Protein AF-A0A1H4E4H6-F1 (afdb_monomer)

Foldseek 3Di:
DDPQLVVLVVLVVVVCVVVVQDKDCFPPPPQPATARMARPVQQEGEHEDPDDVSVVVNCVSRVVPGHYDYDYPPDHSVRSNVVVVVSVVVSVVVVVVVVVD

Nearest PDB structures (foldseek):
  6imp-assembly2_B  TM=3.358E-01  e=2.247E+00  Vibrio vulnificus MO6-24/O
  9f9a-assembly1_B  TM=4.437E-01  e=8.203E+00  Homo sapiens
  9f99-assembly1_B  TM=4.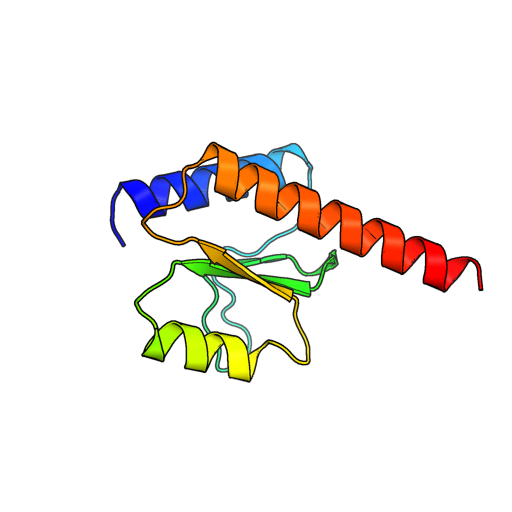237E-01  e=9.401E+00  Homo sapiens
  3hww-assembly1_D  TM=3.595E-01  e=5.450E+00  Escherichia coli K-12

Mean predicted aligned error: 4.8 Å

pLDDT: mean 88.33, std 12.4, range [47.97, 97.81]

Radius of gyration: 13.66 Å; Cα contacts (8 Å, |Δi|>4): 105; chains: 1; bounding box: 40×27×27 Å

Structure (mmCIF, N/CA/C/O backbone):
data_AF-A0A1H4E4H6-F1
#
_entry.id   AF-A0A1H4E4H6-F1
#
loop_
_atom_site.group_PDB
_atom_site.id
_atom_site.type_symbol
_atom_site.label_atom_id
_atom_site.label_alt_id
_atom_site.label_comp_id
_atom_site.label_asym_id
_atom_site.label_entity_id
_atom_site.label_seq_id
_atom_site.pdbx_PDB_ins_code
_atom_site.Cartn_x
_atom_site.Cartn_y
_atom_site.Cartn_z
_atom_site.occupancy
_atom_site.B_iso_or_equiv
_atom_site.auth_seq_id
_atom_site.auth_comp_id
_atom_site.auth_asym_id
_atom_site.auth_atom_id
_atom_site.pdbx_PDB_model_num
ATOM 1 N N . MET A 1 1 ? 16.172 1.371 -5.253 1.00 66.62 1 MET A N 1
ATOM 2 C CA . MET A 1 1 ? 14.969 2.225 -5.172 1.00 66.62 1 MET A CA 1
ATOM 3 C C . MET A 1 1 ? 15.329 3.601 -5.699 1.00 66.62 1 MET A C 1
ATOM 5 O O . MET A 1 1 ? 16.354 4.129 -5.284 1.00 66.62 1 MET A O 1
ATOM 9 N N . THR A 1 2 ? 14.552 4.147 -6.632 1.00 79.56 2 THR A N 1
ATOM 10 C CA . THR A 1 2 ? 14.797 5.487 -7.194 1.00 79.56 2 THR A CA 1
ATOM 11 C C . THR A 1 2 ? 14.329 6.584 -6.229 1.00 79.56 2 THR A C 1
ATOM 13 O O . THR A 1 2 ? 13.478 6.340 -5.369 1.00 79.56 2 THR A O 1
ATOM 16 N N . ASN A 1 3 ? 14.838 7.814 -6.379 1.00 79.00 3 ASN A N 1
ATOM 17 C CA . ASN A 1 3 ? 14.399 8.963 -5.568 1.00 79.00 3 ASN A CA 1
ATOM 18 C C . ASN A 1 3 ? 12.881 9.202 -5.669 1.00 79.00 3 ASN A C 1
ATOM 20 O O . ASN A 1 3 ? 12.239 9.559 -4.684 1.00 79.00 3 ASN A O 1
ATOM 24 N N . ASN A 1 4 ? 12.293 8.937 -6.840 1.00 85.56 4 ASN A N 1
ATOM 25 C CA . ASN A 1 4 ? 10.853 9.059 -7.054 1.00 85.56 4 ASN A CA 1
ATOM 26 C C . ASN A 1 4 ? 10.058 7.998 -6.270 1.00 85.56 4 ASN A C 1
ATOM 28 O O . ASN A 1 4 ? 9.074 8.319 -5.611 1.00 85.56 4 ASN A O 1
ATOM 32 N N . GLN A 1 5 ? 10.507 6.738 -6.285 1.00 85.81 5 GLN A N 1
ATOM 33 C CA . GLN A 1 5 ? 9.884 5.657 -5.510 1.00 85.81 5 GLN A CA 1
ATOM 34 C C . GLN A 1 5 ? 9.961 5.915 -4.001 1.00 85.81 5 GLN A C 1
ATOM 36 O O . GLN A 1 5 ? 8.972 5.711 -3.299 1.00 85.81 5 GLN A O 1
ATOM 41 N N . LYS A 1 6 ? 11.101 6.431 -3.516 1.00 87.31 6 LYS A N 1
ATOM 42 C CA . LYS A 1 6 ? 11.260 6.836 -2.113 1.00 87.31 6 LYS A CA 1
ATOM 43 C C . LYS A 1 6 ? 10.227 7.885 -1.723 1.00 87.31 6 LYS A C 1
ATOM 45 O O . LYS A 1 6 ? 9.484 7.696 -0.770 1.00 87.31 6 LYS A O 1
ATOM 50 N N . ALA A 1 7 ? 10.114 8.938 -2.527 1.00 91.69 7 ALA A N 1
ATOM 51 C CA . ALA A 1 7 ? 9.200 10.027 -2.236 1.00 91.69 7 ALA A CA 1
ATOM 52 C C . ALA A 1 7 ? 7.718 9.599 -2.280 1.00 91.69 7 ALA A C 1
ATOM 54 O O . ALA A 1 7 ? 6.901 10.174 -1.568 1.00 91.69 7 ALA A O 1
ATOM 55 N N . LYS A 1 8 ? 7.355 8.584 -3.080 1.00 93.50 8 LYS A N 1
ATOM 56 C CA . LYS A 1 8 ? 6.007 7.981 -3.063 1.00 93.50 8 LYS A CA 1
ATOM 57 C C . LYS A 1 8 ? 5.737 7.200 -1.774 1.00 93.50 8 LYS A C 1
ATOM 59 O O . LYS A 1 8 ? 4.642 7.296 -1.228 1.00 93.50 8 LYS A O 1
ATOM 64 N N . LEU A 1 9 ? 6.722 6.448 -1.279 1.00 92.88 9 LEU A N 1
ATOM 65 C CA . LEU A 1 9 ? 6.616 5.772 0.016 1.00 92.88 9 LEU A CA 1
ATOM 66 C C . LEU A 1 9 ? 6.511 6.777 1.165 1.00 92.88 9 LEU A C 1
ATOM 68 O O . LEU A 1 9 ? 5.654 6.607 2.027 1.00 92.88 9 LEU A O 1
ATOM 72 N N . ASP A 1 10 ? 7.324 7.835 1.147 1.00 93.81 10 ASP A N 1
ATOM 73 C CA . ASP A 1 10 ? 7.321 8.872 2.184 1.00 93.81 10 ASP A CA 1
ATOM 74 C C . ASP A 1 10 ? 5.942 9.545 2.302 1.00 93.81 10 ASP A C 1
ATOM 76 O O . ASP A 1 10 ? 5.449 9.761 3.406 1.00 93.81 10 ASP A O 1
ATOM 80 N N . VAL A 1 11 ? 5.257 9.790 1.176 1.00 96.06 11 VAL A N 1
ATOM 81 C CA . VAL A 1 11 ? 3.879 10.320 1.171 1.00 96.06 11 VAL A CA 1
ATOM 82 C C . VAL A 1 11 ? 2.902 9.373 1.876 1.00 96.06 11 VAL A C 1
ATOM 84 O O . VAL A 1 11 ? 2.072 9.828 2.664 1.00 96.06 11 VAL A O 1
ATOM 87 N N . LEU A 1 12 ? 3.009 8.059 1.652 1.00 95.50 12 LEU A N 1
ATOM 88 C CA . LEU A 1 12 ? 2.175 7.083 2.362 1.00 95.50 12 LEU A CA 1
ATOM 89 C C . LEU A 1 12 ? 2.509 7.014 3.853 1.00 95.50 12 LEU A C 1
ATOM 91 O O . LEU A 1 12 ? 1.600 6.946 4.676 1.00 95.50 12 LEU A O 1
ATOM 95 N N . VAL A 1 13 ? 3.794 7.039 4.206 1.00 95.38 13 VAL A N 1
ATOM 96 C CA . VAL A 1 13 ? 4.264 7.035 5.598 1.00 95.38 13 VAL A CA 1
ATOM 97 C C . VAL A 1 13 ? 3.736 8.256 6.352 1.00 95.38 13 VAL A C 1
ATOM 99 O O . VAL A 1 13 ? 3.194 8.105 7.449 1.00 95.38 13 VAL A O 1
ATOM 102 N N . ASN A 1 14 ? 3.826 9.444 5.751 1.00 97.00 14 ASN A N 1
ATOM 103 C CA . ASN A 1 14 ? 3.305 10.681 6.329 1.00 97.00 14 ASN A CA 1
ATOM 104 C C . ASN A 1 14 ? 1.794 10.593 6.530 1.00 97.00 14 ASN A C 1
ATOM 106 O O . ASN A 1 14 ? 1.316 10.800 7.641 1.00 97.00 14 ASN A O 1
ATOM 110 N N . PHE A 1 15 ? 1.052 10.167 5.505 1.00 97.12 15 PHE A N 1
ATOM 111 C CA . PHE A 1 15 ? -0.392 9.973 5.610 1.00 97.12 15 PHE A CA 1
ATOM 112 C C . PHE A 1 15 ? -0.779 9.003 6.738 1.00 97.12 15 PHE A C 1
ATOM 114 O O . PHE A 1 15 ? -1.648 9.312 7.553 1.00 97.12 15 PHE A O 1
ATOM 121 N N . LEU A 1 16 ? -0.136 7.833 6.820 1.00 96.62 16 LEU A N 1
ATOM 122 C CA . LEU A 1 16 ? -0.428 6.846 7.865 1.00 96.62 16 LEU A CA 1
ATOM 123 C C . LEU A 1 16 ? -0.110 7.401 9.260 1.00 96.62 16 LEU A C 1
ATOM 125 O O . LEU A 1 16 ? -0.896 7.207 10.188 1.00 96.62 16 LEU A O 1
ATOM 129 N N . THR A 1 17 ? 0.990 8.143 9.390 1.00 96.69 17 THR A N 1
ATOM 130 C CA . THR A 1 17 ? 1.405 8.798 10.639 1.00 96.69 17 THR A CA 1
ATOM 131 C C . THR A 1 17 ? 0.410 9.878 11.066 1.00 96.69 17 THR A C 1
ATOM 133 O O . THR A 1 17 ? -0.083 9.847 12.194 1.00 96.69 17 THR A O 1
ATOM 136 N N . GLU A 1 18 ? 0.045 10.791 10.164 1.00 97.25 18 GLU A N 1
ATOM 137 C CA . GLU A 1 18 ? -0.929 11.865 10.406 1.00 97.25 18 GLU A CA 1
ATOM 138 C C . GLU A 1 18 ? -2.296 11.317 10.823 1.00 97.25 18 GLU A C 1
ATOM 140 O O . GLU A 1 18 ? -2.944 11.835 11.734 1.00 97.25 18 GLU A O 1
ATOM 145 N N . LYS A 1 19 ? -2.734 10.227 10.183 1.00 96.31 19 LYS A N 1
ATOM 146 C CA . LYS A 1 19 ? -3.995 9.550 10.510 1.00 96.31 19 LYS A CA 1
ATOM 147 C C . LYS A 1 19 ? -3.889 8.614 11.714 1.00 96.31 19 LYS A C 1
ATOM 149 O O . LYS A 1 19 ? -4.878 7.963 12.047 1.00 96.31 19 LYS A O 1
ATOM 154 N N . LYS A 1 20 ? -2.728 8.549 12.379 1.00 96.75 20 LYS A N 1
ATOM 155 C CA . LYS A 1 20 ? -2.457 7.675 13.534 1.00 96.75 20 LYS A CA 1
ATOM 156 C C . LYS A 1 20 ? -2.765 6.200 13.238 1.00 96.75 20 LYS A C 1
ATOM 158 O O . LYS A 1 20 ? -3.219 5.453 14.104 1.00 96.75 20 LYS A O 1
ATOM 163 N N . ILE A 1 21 ? -2.548 5.776 11.995 1.00 95.50 21 ILE A N 1
ATOM 164 C CA . ILE A 1 21 ? -2.703 4.390 11.562 1.00 95.50 21 ILE A CA 1
ATOM 165 C C . ILE A 1 21 ? -1.373 3.691 11.810 1.00 95.50 21 ILE A C 1
ATOM 167 O O . ILE A 1 21 ? -0.349 4.107 11.288 1.00 95.50 21 ILE A O 1
ATOM 171 N N . HIS A 1 22 ? -1.379 2.619 12.597 1.00 93.88 22 HIS A N 1
ATOM 172 C CA . HIS A 1 22 ? -0.169 1.849 12.875 1.00 93.88 22 HIS A CA 1
ATOM 173 C C . HIS A 1 22 ? 0.328 1.097 11.625 1.00 93.88 22 HIS A C 1
ATOM 175 O O . HIS A 1 22 ? -0.467 0.452 10.933 1.00 93.88 22 HIS A O 1
ATOM 181 N N . PHE A 1 23 ? 1.637 1.153 11.355 1.00 94.19 23 PHE A N 1
ATOM 182 C CA . PHE A 1 23 ? 2.290 0.493 10.221 1.00 94.19 23 PHE A CA 1
ATOM 183 C C . PHE A 1 23 ? 3.738 0.089 10.539 1.00 94.19 23 PHE A C 1
ATOM 185 O O . PHE A 1 23 ? 4.334 0.568 11.501 1.00 94.19 23 PHE A O 1
ATOM 192 N N . PHE A 1 24 ? 4.312 -0.763 9.689 1.00 90.38 24 PHE A N 1
ATOM 193 C CA . PHE A 1 24 ? 5.718 -1.172 9.717 1.00 90.38 24 PHE A CA 1
ATOM 194 C C . PHE A 1 24 ? 6.372 -0.909 8.357 1.00 90.38 24 PHE A C 1
ATOM 196 O O . PHE A 1 24 ? 5.814 -1.313 7.344 1.00 90.38 24 PHE A O 1
ATOM 203 N N . THR A 1 25 ? 7.555 -0.289 8.320 1.00 83.25 25 THR A N 1
ATOM 204 C CA . THR A 1 25 ? 8.322 0.008 7.083 1.00 83.25 25 THR A CA 1
ATOM 205 C C . THR A 1 25 ? 9.276 -1.108 6.659 1.00 83.25 25 THR A C 1
ATOM 207 O O . THR A 1 25 ? 9.878 -1.073 5.594 1.00 83.25 25 THR A O 1
ATOM 210 N N . THR A 1 26 ? 9.451 -2.118 7.508 1.00 67.56 26 THR A N 1
ATOM 211 C CA . THR A 1 26 ? 10.133 -3.362 7.155 1.00 67.56 26 THR A CA 1
ATOM 212 C C . THR A 1 26 ? 9.447 -4.485 7.909 1.00 67.56 26 THR A C 1
ATOM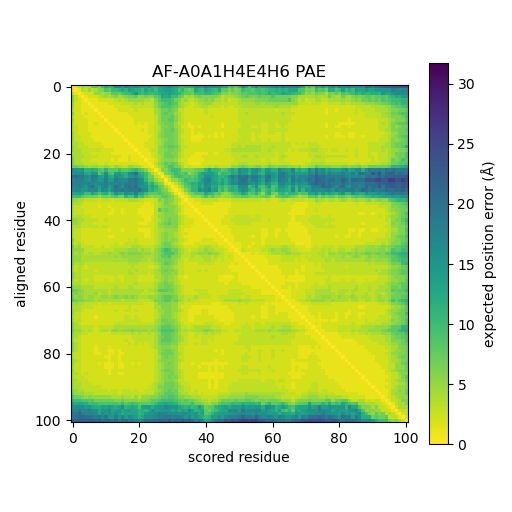 214 O O . THR A 1 26 ? 9.712 -4.727 9.087 1.00 67.56 26 THR A O 1
ATOM 217 N N . PHE A 1 27 ? 8.515 -5.175 7.255 1.00 58.66 27 PHE A N 1
ATOM 218 C CA . PHE A 1 27 ? 7.938 -6.361 7.872 1.00 58.66 27 PHE A CA 1
ATOM 219 C C . PHE A 1 27 ? 8.970 -7.497 7.828 1.00 58.66 27 PHE A C 1
ATOM 221 O O . PHE A 1 27 ? 9.05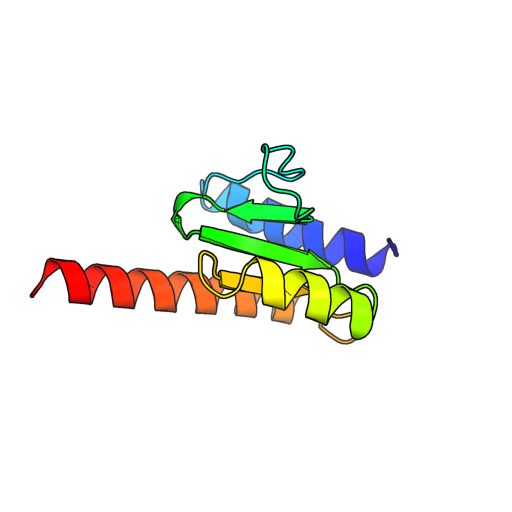8 -8.239 6.856 1.00 58.66 27 PHE A O 1
ATOM 228 N N . LYS A 1 28 ? 9.782 -7.610 8.889 1.00 49.88 28 LYS A N 1
ATOM 229 C CA . LYS A 1 28 ? 10.717 -8.724 9.148 1.00 49.88 28 LYS A CA 1
ATOM 230 C C . LYS A 1 28 ? 10.037 -9.883 9.898 1.00 49.88 28 LYS A C 1
ATOM 232 O O . LYS A 1 28 ? 10.660 -10.540 10.728 1.00 49.88 28 LYS A O 1
ATOM 237 N N . GLY A 1 29 ? 8.739 -10.093 9.681 1.00 52.59 29 GLY A N 1
ATOM 238 C CA . GLY A 1 29 ? 8.039 -11.247 10.247 1.00 52.59 29 GLY A CA 1
ATOM 239 C C . GLY A 1 29 ? 8.563 -12.565 9.662 1.00 52.59 29 GLY A C 1
ATOM 240 O O . GLY A 1 29 ? 9.249 -12.569 8.645 1.00 52.59 29 GLY A O 1
ATOM 241 N N . LYS A 1 30 ? 8.187 -13.706 10.259 1.00 47.97 30 LYS A N 1
ATOM 242 C CA . LYS A 1 30 ? 8.498 -15.062 9.744 1.00 47.97 30 LYS A CA 1
ATOM 243 C C . LYS A 1 30 ? 7.907 -15.359 8.352 1.00 47.97 30 LYS A C 1
ATOM 245 O O . LYS A 1 30 ? 8.089 -16.451 7.825 1.00 47.97 30 LYS A O 1
ATOM 250 N N . THR A 1 31 ? 7.159 -14.429 7.768 1.00 53.44 31 THR A N 1
ATOM 251 C CA . THR A 1 31 ? 6.626 -14.556 6.415 1.00 53.44 31 THR A CA 1
ATOM 252 C C . THR A 1 31 ? 7.733 -14.314 5.388 1.00 53.44 31 THR A C 1
ATOM 254 O O . THR A 1 31 ? 8.394 -13.278 5.456 1.00 53.44 31 THR A O 1
ATOM 257 N N . PRO A 1 32 ? 7.892 -15.189 4.384 1.00 54.97 32 PRO A N 1
ATOM 258 C CA . PRO A 1 32 ? 8.941 -15.081 3.365 1.00 54.97 32 PRO A CA 1
ATOM 259 C C . PRO A 1 32 ? 8.783 -13.873 2.420 1.00 54.97 32 PRO A C 1
ATOM 261 O O . PRO A 1 32 ? 9.594 -13.685 1.516 1.00 54.97 32 PRO A O 1
ATOM 264 N N . VAL A 1 33 ? 7.753 -13.041 2.607 1.00 67.94 33 VAL A N 1
ATOM 265 C CA . VAL A 1 33 ? 7.401 -11.949 1.698 1.00 67.94 33 VAL A CA 1
ATOM 266 C C . VAL A 1 33 ? 7.847 -10.600 2.253 1.00 67.94 33 VAL A C 1
ATOM 268 O O . VAL A 1 33 ? 7.349 -10.137 3.278 1.00 67.94 33 VAL A O 1
ATOM 271 N N . LYS A 1 34 ? 8.768 -9.944 1.540 1.00 81.50 34 LYS A N 1
ATOM 272 C CA . LYS A 1 34 ? 9.264 -8.603 1.871 1.00 81.50 34 LYS A CA 1
ATOM 273 C C . LYS A 1 34 ? 8.345 -7.530 1.279 1.00 81.50 34 LYS A C 1
ATOM 275 O O . LYS A 1 34 ? 8.394 -7.279 0.075 1.00 81.50 34 LYS A O 1
ATOM 280 N N . ALA A 1 35 ? 7.536 -6.903 2.129 1.00 88.94 35 ALA A N 1
ATOM 281 C CA . ALA A 1 35 ? 6.780 -5.688 1.815 1.00 88.94 35 ALA A CA 1
ATOM 282 C C . ALA A 1 35 ? 7.540 -4.436 2.289 1.00 88.94 35 ALA A C 1
ATOM 284 O O . ALA A 1 35 ? 8.254 -4.495 3.293 1.00 88.94 35 ALA A O 1
ATOM 285 N N . ASP A 1 36 ? 7.349 -3.315 1.592 1.00 91.69 36 ASP A N 1
ATOM 286 C CA . ASP A 1 36 ? 7.928 -2.014 1.954 1.00 91.69 36 ASP A CA 1
ATOM 287 C C . ASP A 1 36 ? 7.116 -1.318 3.054 1.00 91.69 36 ASP A C 1
ATOM 289 O O . ASP A 1 36 ? 7.675 -0.637 3.905 1.00 91.69 36 ASP A O 1
ATOM 293 N N . ILE A 1 37 ? 5.790 -1.502 3.077 1.00 93.19 37 ILE A N 1
ATOM 294 C CA . ILE A 1 37 ? 4.942 -1.078 4.200 1.00 93.19 37 ILE A CA 1
ATOM 295 C C . ILE A 1 37 ? 3.947 -2.190 4.522 1.00 93.19 37 ILE A C 1
ATOM 297 O O . ILE A 1 37 ? 3.332 -2.766 3.627 1.00 93.19 37 ILE A O 1
ATOM 301 N N . TYR A 1 38 ? 3.743 -2.473 5.803 1.00 93.44 38 TYR A N 1
ATOM 302 C CA . TYR A 1 38 ? 2.664 -3.332 6.280 1.00 93.44 38 TYR A CA 1
ATOM 303 C C . TYR A 1 38 ? 1.740 -2.554 7.215 1.00 93.44 38 TYR A C 1
ATOM 305 O O . TYR A 1 38 ? 2.207 -1.967 8.188 1.00 93.44 38 TYR A O 1
ATOM 313 N N . VAL A 1 39 ? 0.433 -2.573 6.934 1.00 94.56 39 VAL A N 1
ATOM 314 C CA . VAL A 1 39 ? -0.612 -1.923 7.740 1.00 94.56 39 VAL A CA 1
ATOM 315 C C . VAL A 1 39 ? -1.500 -3.004 8.376 1.00 94.56 39 VAL A C 1
ATOM 317 O O . VAL A 1 39 ? -2.428 -3.497 7.723 1.00 94.56 39 VAL A O 1
ATOM 320 N N . PRO A 1 40 ? -1.256 -3.397 9.644 1.00 92.50 40 PRO A N 1
ATOM 321 C CA . PRO A 1 40 ? -1.873 -4.584 10.242 1.00 92.50 40 PRO A CA 1
ATOM 322 C C . PRO A 1 40 ? -3.391 -4.506 10.368 1.00 92.50 40 PRO A C 1
ATOM 324 O O . PRO A 1 40 ? -4.080 -5.468 10.037 1.00 92.50 40 PRO A O 1
ATOM 327 N N . LYS A 1 41 ? -3.919 -3.347 10.786 1.00 92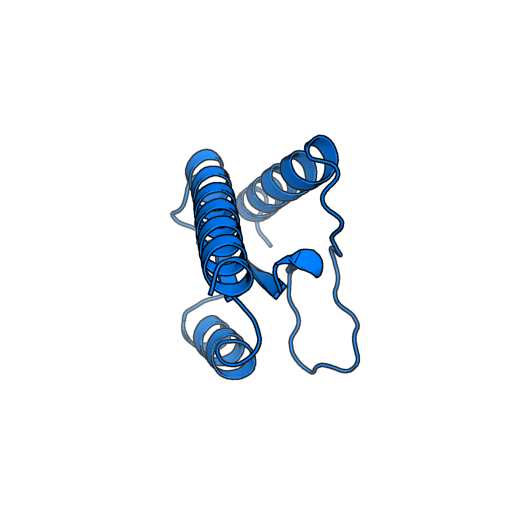.81 41 LYS A N 1
ATOM 328 C CA . LYS A 1 41 ? -5.363 -3.131 10.999 1.00 92.81 41 LYS A CA 1
ATOM 329 C C . LYS A 1 41 ? -6.196 -3.493 9.767 1.00 92.81 41 LYS A C 1
ATOM 331 O O . LYS A 1 41 ? -7.298 -4.017 9.891 1.00 92.81 41 LYS A O 1
ATOM 336 N N . PHE A 1 42 ? -5.656 -3.207 8.588 1.00 94.31 42 PHE A N 1
ATOM 337 C CA . PHE A 1 42 ? -6.324 -3.420 7.310 1.00 94.31 42 PHE A CA 1
ATOM 338 C C . PHE A 1 42 ? -5.735 -4.593 6.525 1.00 94.31 42 PHE A C 1
ATOM 340 O O . PHE A 1 42 ? -6.188 -4.852 5.419 1.00 94.31 42 PHE A O 1
ATOM 347 N N . ARG A 1 43 ? -4.732 -5.302 7.066 1.00 93.62 43 ARG A N 1
ATOM 348 C CA . ARG A 1 43 ? -3.981 -6.360 6.368 1.00 93.62 43 ARG A CA 1
ATOM 349 C C . ARG A 1 43 ? -3.476 -5.908 4.988 1.00 93.62 43 ARG A C 1
ATOM 351 O O . ARG A 1 43 ? -3.479 -6.695 4.046 1.00 93.62 43 ARG A O 1
ATOM 358 N N . ILE A 1 44 ? -3.056 -4.649 4.853 1.00 95.56 44 ILE A N 1
ATOM 359 C CA . ILE A 1 44 ? -2.528 -4.105 3.591 1.00 95.56 44 ILE A CA 1
ATOM 360 C C . ILE A 1 44 ? -1.018 -4.321 3.561 1.00 95.56 44 ILE A C 1
ATOM 362 O O . ILE A 1 44 ? -0.327 -3.963 4.516 1.00 95.56 44 ILE A O 1
ATOM 366 N N . MET A 1 45 ? -0.508 -4.870 2.460 1.00 94.50 45 MET A N 1
ATOM 367 C CA . MET A 1 45 ? 0.929 -4.954 2.194 1.00 94.50 45 MET A CA 1
ATOM 368 C C . MET A 1 45 ? 1.272 -4.113 0.970 1.00 94.50 45 MET A C 1
ATOM 370 O O . MET A 1 45 ? 0.789 -4.379 -0.128 1.00 94.50 45 MET A O 1
ATOM 374 N N . VAL A 1 46 ? 2.109 -3.103 1.166 1.00 94.44 46 VAL A N 1
ATOM 375 C CA . VAL A 1 46 ? 2.574 -2.196 0.120 1.00 94.44 46 VAL A CA 1
ATOM 376 C C . VAL A 1 46 ? 3.902 -2.690 -0.430 1.00 94.44 46 VAL A C 1
ATOM 378 O O . VAL A 1 46 ? 4.811 -3.013 0.339 1.00 94.44 46 VAL A O 1
ATOM 381 N N . LYS A 1 47 ? 4.023 -2.707 -1.754 1.00 93.75 47 LYS A N 1
ATOM 382 C CA . LYS A 1 47 ? 5.242 -3.085 -2.462 1.00 93.75 47 LYS A CA 1
ATOM 383 C C . LYS A 1 47 ? 5.546 -2.085 -3.571 1.00 93.75 47 LYS A C 1
ATOM 385 O O . LYS A 1 47 ? 4.694 -1.797 -4.409 1.00 93.75 47 LYS A O 1
ATOM 390 N N . VAL A 1 48 ? 6.760 -1.555 -3.592 1.00 93.12 48 VAL A N 1
ATOM 391 C CA . VAL A 1 48 ? 7.290 -0.828 -4.743 1.00 93.12 48 VAL A CA 1
ATOM 392 C C . VAL A 1 48 ? 7.540 -1.832 -5.858 1.00 93.12 48 VAL A C 1
ATOM 394 O O . VAL A 1 48 ? 8.212 -2.840 -5.648 1.00 93.12 48 VAL A O 1
ATOM 397 N N . SER A 1 49 ? 6.970 -1.555 -7.028 1.00 92.06 49 SER A N 1
ATOM 398 C CA . SER A 1 49 ? 7.093 -2.405 -8.208 1.00 92.06 49 SER A CA 1
ATOM 399 C C . SER A 1 49 ? 8.556 -2.522 -8.630 1.00 92.06 49 SER A C 1
ATOM 401 O O . SER A 1 49 ? 9.254 -1.515 -8.784 1.00 92.06 49 SER A O 1
ATOM 403 N N . GLU A 1 50 ? 9.012 -3.759 -8.811 1.00 89.62 50 GLU A N 1
ATOM 404 C CA . GLU A 1 50 ? 10.368 -4.086 -9.273 1.00 89.62 50 GLU A CA 1
ATOM 405 C C . GLU A 1 50 ? 10.355 -4.795 -10.640 1.00 89.62 50 GLU A C 1
ATOM 407 O O . GLU A 1 50 ? 11.368 -5.356 -11.061 1.00 89.62 50 GLU A O 1
ATOM 412 N N . GLY A 1 51 ? 9.206 -4.784 -11.323 1.00 90.06 51 GLY A N 1
ATOM 413 C CA . GLY A 1 51 ? 8.968 -5.489 -12.579 1.00 90.06 51 GLY A CA 1
ATOM 414 C C . GLY A 1 51 ? 8.009 -6.671 -12.423 1.00 90.06 51 GLY A C 1
ATOM 415 O O . GLY A 1 51 ? 7.848 -7.231 -11.338 1.00 90.06 51 GLY A O 1
ATOM 416 N N . LYS A 1 52 ? 7.374 -7.056 -13.538 1.00 91.75 52 LYS A N 1
ATOM 417 C CA . LYS A 1 52 ? 6.242 -7.996 -13.572 1.00 91.75 52 LYS A CA 1
ATOM 418 C C . LYS A 1 52 ? 6.511 -9.309 -12.831 1.00 91.75 52 LYS A C 1
ATOM 420 O O . LYS A 1 52 ? 5.698 -9.714 -12.017 1.00 91.75 52 LYS A O 1
ATOM 425 N N . GLU A 1 53 ? 7.652 -9.947 -13.075 1.00 93.12 53 GLU A N 1
ATOM 426 C CA . GLU A 1 53 ? 7.978 -11.245 -12.472 1.00 93.12 53 GLU A CA 1
ATOM 427 C C . GLU A 1 53 ? 8.024 -11.181 -10.936 1.00 93.12 53 GLU A C 1
ATOM 429 O O . GLU A 1 53 ? 7.376 -11.971 -10.249 1.00 93.12 53 GLU A O 1
ATOM 434 N N . LYS A 1 54 ? 8.738 -10.196 -10.381 1.00 90.38 54 LYS A N 1
ATOM 435 C CA . LYS A 1 54 ? 8.833 -9.994 -8.928 1.00 90.38 54 LYS A CA 1
ATOM 436 C C . LYS A 1 54 ? 7.491 -9.594 -8.318 1.00 90.38 54 LYS A C 1
ATOM 438 O O . LYS A 1 54 ? 7.151 -10.058 -7.227 1.00 90.38 54 LYS A O 1
ATOM 443 N N . ASP A 1 55 ? 6.736 -8.755 -9.018 1.00 92.88 55 ASP A N 1
ATOM 444 C CA . ASP A 1 55 ? 5.416 -8.306 -8.584 1.00 92.88 55 ASP A CA 1
ATOM 445 C C . ASP A 1 55 ? 4.418 -9.474 -8.554 1.00 92.88 55 ASP A C 1
ATOM 447 O O . ASP A 1 55 ? 3.665 -9.608 -7.588 1.00 92.88 55 ASP A O 1
ATOM 451 N N . ASP A 1 56 ? 4.462 -10.364 -9.549 1.00 94.25 56 ASP A N 1
ATOM 452 C CA . ASP A 1 56 ? 3.629 -11.566 -9.623 1.00 94.25 56 ASP A CA 1
ATOM 453 C C . ASP A 1 56 ? 3.971 -12.544 -8.486 1.00 94.25 56 ASP A C 1
ATOM 455 O O . ASP A 1 56 ? 3.067 -13.075 -7.833 1.00 94.25 56 ASP A O 1
ATOM 459 N N . ILE A 1 57 ? 5.261 -12.743 -8.183 1.00 92.56 57 ILE A N 1
ATOM 460 C CA . ILE A 1 57 ? 5.709 -13.551 -7.034 1.00 92.56 57 ILE A CA 1
ATOM 461 C C . ILE A 1 57 ? 5.163 -12.967 -5.726 1.00 92.56 57 ILE A C 1
ATOM 463 O O . ILE A 1 57 ? 4.586 -13.690 -4.911 1.00 92.56 57 ILE A O 1
ATOM 467 N N . PHE A 1 58 ? 5.303 -11.654 -5.520 1.00 92.38 58 PHE A N 1
ATOM 468 C CA . PHE A 1 58 ? 4.764 -10.988 -4.337 1.00 92.38 58 PHE A CA 1
ATOM 469 C C . PHE A 1 58 ? 3.241 -11.152 -4.250 1.00 92.38 58 PHE A C 1
ATOM 471 O O . PHE A 1 58 ? 2.732 -11.596 -3.221 1.00 92.38 58 PHE A O 1
ATOM 478 N N . TYR A 1 59 ? 2.519 -10.848 -5.333 1.00 94.06 59 TYR A N 1
ATOM 479 C CA . TYR A 1 59 ? 1.062 -10.926 -5.395 1.00 94.06 59 TYR A CA 1
ATOM 480 C C . TYR A 1 59 ? 0.560 -12.328 -5.054 1.00 94.06 59 TYR A C 1
ATOM 482 O O . TYR A 1 59 ? -0.310 -12.485 -4.195 1.00 94.06 59 TYR A O 1
ATOM 490 N N . ASN A 1 60 ? 1.138 -13.356 -5.676 1.00 93.31 60 ASN A N 1
ATOM 491 C CA . ASN A 1 60 ? 0.735 -14.740 -5.455 1.00 93.31 60 ASN A CA 1
ATOM 492 C C . ASN A 1 60 ? 0.936 -15.192 -4.007 1.00 93.31 60 ASN A C 1
ATOM 494 O O . ASN A 1 60 ? 0.100 -15.937 -3.496 1.00 93.31 60 ASN A O 1
ATOM 498 N N . ASN A 1 61 ? 1.969 -14.689 -3.328 1.00 90.81 61 ASN A N 1
ATOM 499 C CA . ASN A 1 61 ? 2.224 -15.025 -1.931 1.00 90.81 61 ASN A CA 1
ATOM 500 C C . ASN A 1 61 ? 1.264 -14.341 -0.944 1.00 90.81 61 ASN A C 1
ATOM 502 O O . ASN A 1 61 ? 1.060 -14.855 0.156 1.00 90.81 61 ASN A O 1
ATOM 506 N N . VAL A 1 62 ? 0.688 -13.183 -1.291 1.00 91.50 62 VAL A N 1
ATOM 507 C CA . VAL A 1 62 ? -0.071 -12.364 -0.325 1.00 91.50 62 VAL A CA 1
ATOM 508 C C . VAL A 1 62 ? -1.566 -12.264 -0.618 1.00 91.50 62 VAL A C 1
ATOM 510 O O . VAL A 1 62 ? -2.334 -12.041 0.315 1.00 91.50 62 VAL A O 1
ATOM 513 N N . LYS A 1 63 ? -2.011 -12.470 -1.866 1.00 92.81 63 LYS A N 1
ATOM 514 C CA . LYS A 1 63 ? -3.395 -12.207 -2.322 1.00 92.81 63 LYS A CA 1
ATOM 515 C C . LYS A 1 63 ? -4.501 -12.911 -1.529 1.00 92.81 63 LYS A C 1
ATOM 517 O O . LYS A 1 63 ? -5.622 -12.418 -1.489 1.00 92.81 63 LYS A O 1
ATOM 522 N N . TYR A 1 64 ? -4.206 -14.052 -0.903 1.00 90.25 64 TYR A N 1
ATOM 523 C CA . TYR A 1 64 ? -5.188 -14.823 -0.128 1.00 90.25 64 TYR A CA 1
ATOM 524 C C . TYR A 1 64 ? -5.357 -14.334 1.314 1.00 90.25 64 TYR A C 1
ATOM 526 O O . TYR A 1 64 ? -6.360 -14.625 1.963 1.00 90.25 64 TYR A O 1
ATOM 534 N N . HIS A 1 65 ? -4.369 -13.614 1.844 1.00 88.81 65 HIS A N 1
ATOM 535 C CA . HIS A 1 65 ? -4.315 -13.243 3.258 1.00 88.81 65 HIS A CA 1
ATOM 536 C C . HIS A 1 65 ? -4.143 -11.743 3.481 1.00 88.81 65 HIS A C 1
ATOM 538 O O . HIS A 1 65 ? -4.284 -11.275 4.608 1.00 88.81 65 HIS A O 1
ATOM 544 N N . PHE A 1 66 ? -3.827 -10.980 2.450 1.00 92.75 66 PHE A N 1
ATOM 545 C CA . PHE A 1 66 ? -3.558 -9.558 2.549 1.00 92.75 66 PHE A CA 1
ATOM 546 C C . PHE A 1 66 ? -4.113 -8.846 1.324 1.00 92.75 66 PHE A C 1
ATOM 548 O O . PHE A 1 66 ? -4.398 -9.458 0.296 1.00 92.75 66 PHE A O 1
ATOM 555 N N . HIS A 1 67 ? -4.232 -7.531 1.443 1.00 95.06 67 HIS A N 1
ATOM 556 C CA . HIS A 1 67 ? -4.572 -6.644 0.345 1.00 95.06 67 HIS A CA 1
ATOM 557 C C . HIS A 1 67 ? -3.271 -6.059 -0.223 1.00 95.06 67 HIS A C 1
ATOM 559 O O . HIS A 1 67 ? -2.702 -5.150 0.391 1.00 95.06 67 HIS A O 1
ATOM 565 N N . PRO A 1 68 ? -2.744 -6.596 -1.341 1.00 95.00 68 PRO A N 1
ATOM 566 C CA . PRO A 1 68 ? -1.540 -6.061 -1.958 1.00 95.00 68 PRO A CA 1
ATOM 567 C C . PRO A 1 68 ? -1.814 -4.686 -2.568 1.00 95.00 68 PRO A C 1
ATOM 569 O O . PRO A 1 68 ? -2.764 -4.513 -3.331 1.00 95.00 68 PRO A O 1
ATOM 572 N N . LEU A 1 69 ? -0.943 -3.723 -2.281 1.00 96.00 69 LEU A N 1
ATOM 573 C CA . LEU A 1 69 ? -0.924 -2.413 -2.919 1.00 96.00 69 LEU A CA 1
ATOM 574 C C . LEU A 1 69 ? 0.435 -2.208 -3.582 1.00 96.00 69 LEU A C 1
ATOM 576 O O . LEU A 1 69 ? 1.465 -2.166 -2.917 1.00 96.00 69 LEU A O 1
ATOM 580 N N . PHE A 1 70 ? 0.436 -2.059 -4.902 1.00 95.31 70 PHE A N 1
ATOM 581 C CA . PHE A 1 70 ? 1.660 -1.792 -5.652 1.00 95.31 70 PHE A CA 1
ATOM 582 C C . PHE A 1 70 ? 1.851 -0.299 -5.887 1.00 95.31 70 PHE A C 1
ATOM 584 O O . PHE A 1 70 ? 0.895 0.373 -6.279 1.00 95.31 70 PHE A O 1
ATOM 591 N N . ILE A 1 71 ? 3.080 0.180 -5.701 1.00 94.62 71 ILE A N 1
ATOM 592 C CA . ILE A 1 71 ? 3.535 1.506 -6.128 1.00 94.62 71 ILE A CA 1
ATOM 593 C C . ILE A 1 71 ? 4.308 1.323 -7.428 1.00 94.62 71 ILE A C 1
ATOM 595 O O . ILE A 1 71 ? 5.428 0.810 -7.427 1.00 94.62 71 ILE A O 1
ATOM 599 N N . ARG A 1 72 ? 3.707 1.721 -8.546 1.00 93.38 72 ARG A N 1
ATOM 600 C CA . ARG A 1 72 ? 4.308 1.599 -9.877 1.00 93.38 72 ARG A CA 1
ATOM 601 C C . ARG A 1 72 ? 5.130 2.835 -10.219 1.00 93.38 72 ARG A C 1
ATOM 603 O O . ARG A 1 72 ? 4.937 3.927 -9.677 1.00 93.38 72 ARG A O 1
ATOM 610 N N . GLU A 1 73 ? 6.060 2.669 -11.150 1.00 90.69 73 GLU A N 1
ATOM 611 C CA . GLU A 1 73 ? 6.931 3.758 -11.592 1.00 90.69 73 GLU A CA 1
ATOM 612 C C . GLU A 1 73 ? 6.147 4.901 -12.254 1.00 90.69 73 GLU A C 1
ATOM 614 O O . GLU A 1 73 ? 6.373 6.059 -11.909 1.00 90.69 73 GLU A O 1
ATOM 619 N N . ILE A 1 74 ? 5.167 4.564 -13.097 1.00 91.69 74 ILE A N 1
ATOM 620 C CA . ILE A 1 74 ? 4.323 5.513 -13.841 1.00 91.69 74 ILE A CA 1
ATOM 621 C C . ILE A 1 74 ? 3.313 6.285 -12.974 1.00 91.69 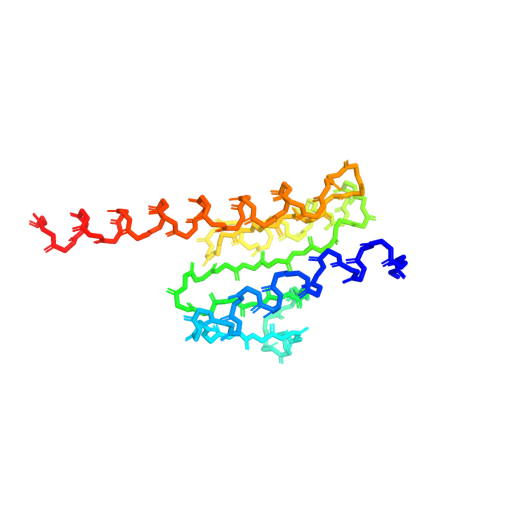74 ILE A C 1
ATOM 623 O O . ILE A 1 74 ? 2.802 7.316 -13.393 1.00 91.69 74 ILE A O 1
ATOM 627 N N . GLU A 1 75 ? 3.006 5.804 -11.767 1.00 93.94 75 GLU A N 1
ATOM 628 C CA . GLU A 1 75 ? 2.016 6.443 -10.887 1.00 93.94 75 GLU A CA 1
ATOM 629 C C . GLU A 1 75 ? 2.553 7.768 -10.313 1.00 93.94 75 GLU A C 1
ATOM 631 O O . GLU A 1 75 ? 3.752 7.903 -10.075 1.00 93.94 75 GLU A O 1
ATOM 636 N N . THR A 1 76 ? 1.692 8.750 -10.043 1.00 95.50 76 THR A N 1
ATOM 637 C CA . THR 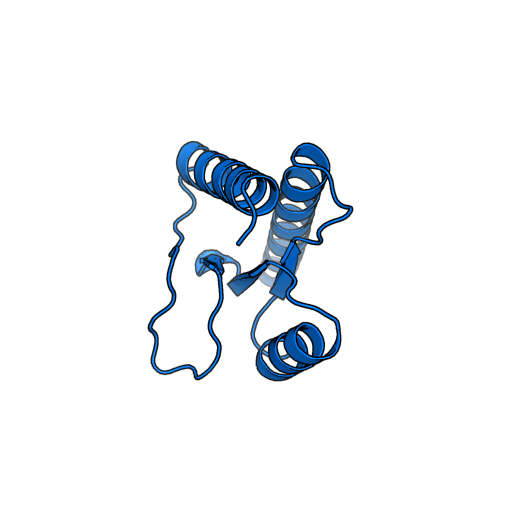A 1 76 ? 2.086 9.970 -9.313 1.00 95.50 76 THR A CA 1
ATOM 638 C C . THR A 1 76 ? 2.011 9.754 -7.798 1.00 95.50 76 THR A C 1
AT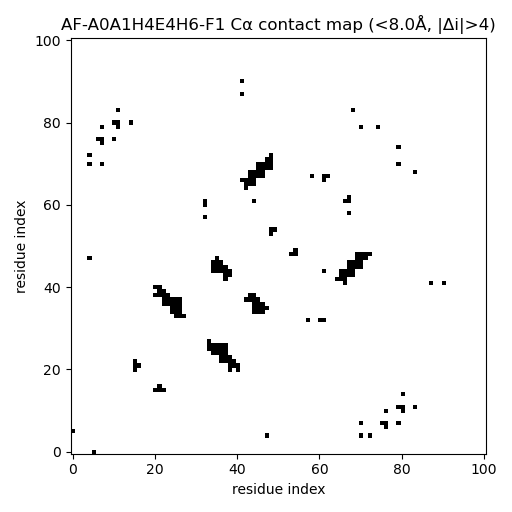OM 640 O O . THR A 1 76 ? 1.484 8.744 -7.326 1.00 95.50 76 THR A O 1
ATOM 643 N N . LYS A 1 77 ? 2.551 10.686 -7.005 1.00 95.50 77 LYS A N 1
ATOM 644 C CA . LYS A 1 77 ? 2.482 10.610 -5.534 1.00 95.50 77 LYS A CA 1
ATOM 645 C C . LYS A 1 77 ? 1.043 10.735 -5.036 1.00 95.50 77 LYS A C 1
ATOM 647 O O . LYS A 1 77 ? 0.626 9.998 -4.148 1.00 95.50 77 LYS A O 1
ATOM 652 N N . GLU A 1 78 ? 0.294 11.640 -5.651 1.00 95.56 78 GLU A N 1
ATOM 653 C CA . GLU A 1 78 ? -1.103 11.940 -5.356 1.00 95.56 78 GLU A CA 1
ATOM 654 C C . GLU A 1 78 ? -1.974 10.721 -5.660 1.00 95.56 78 GLU A C 1
ATOM 656 O O . GLU A 1 78 ? -2.774 10.309 -4.825 1.00 95.56 78 GLU A O 1
ATOM 661 N N . PHE A 1 79 ? -1.735 10.070 -6.803 1.00 96.56 79 PHE A N 1
ATOM 662 C CA . PHE A 1 79 ? -2.445 8.850 -7.176 1.00 96.56 79 PHE A CA 1
ATOM 663 C C . PHE A 1 79 ? -2.158 7.692 -6.211 1.00 96.56 79 PHE A C 1
ATOM 665 O O . PHE A 1 79 ? -3.064 6.956 -5.827 1.00 96.56 79 PHE A O 1
ATOM 672 N N . VAL A 1 80 ? -0.904 7.527 -5.776 1.00 96.69 80 VAL A N 1
ATOM 673 C CA . VAL A 1 80 ? -0.534 6.506 -4.780 1.00 96.69 80 VAL A CA 1
ATOM 674 C C . VAL A 1 80 ? -1.259 6.745 -3.451 1.00 96.69 80 VAL A C 1
ATOM 676 O O . VAL A 1 80 ? -1.762 5.794 -2.845 1.00 96.69 80 VAL A O 1
ATOM 679 N N . LEU A 1 81 ? -1.345 8.003 -3.014 1.00 97.44 81 LEU A N 1
ATOM 680 C CA . LEU A 1 81 ? -2.080 8.387 -1.812 1.00 97.44 81 LEU A CA 1
ATOM 681 C C . LEU A 1 81 ? -3.579 8.091 -1.947 1.00 97.44 81 LEU A C 1
ATOM 683 O O . LEU A 1 81 ? -4.157 7.444 -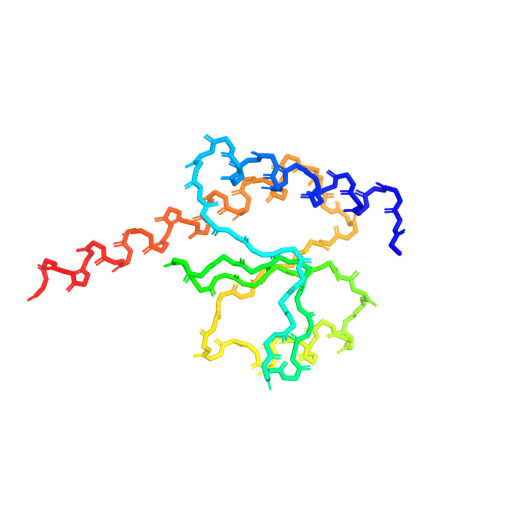1.071 1.00 97.44 81 LEU A O 1
ATOM 687 N N . GLU A 1 82 ? -4.191 8.509 -3.053 1.00 97.62 82 GLU A N 1
ATOM 688 C CA . GLU A 1 82 ? -5.607 8.273 -3.343 1.00 97.62 82 GLU A CA 1
ATOM 689 C C . GLU A 1 82 ? -5.928 6.771 -3.359 1.00 97.62 82 GLU A C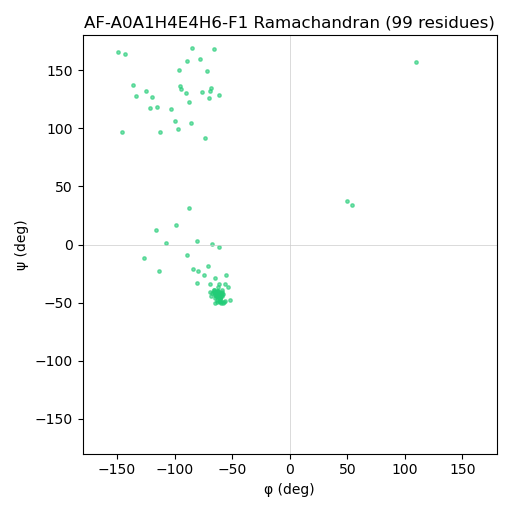 1
ATOM 691 O O . GLU A 1 82 ? -6.876 6.310 -2.724 1.00 97.62 82 GLU A O 1
ATOM 696 N N . LYS A 1 83 ? -5.077 5.970 -4.004 1.00 97.25 83 LYS A N 1
ATOM 697 C CA . LYS A 1 83 ? -5.193 4.508 -4.060 1.00 97.25 83 LYS A CA 1
ATOM 698 C C . LYS A 1 83 ? -5.186 3.868 -2.669 1.00 97.25 83 LYS A C 1
ATOM 700 O O . LYS A 1 83 ? -5.991 2.974 -2.407 1.00 97.25 83 LYS A O 1
ATOM 705 N N . MET A 1 84 ? -4.313 4.328 -1.766 1.00 97.44 84 MET A N 1
ATOM 706 C CA . MET A 1 84 ? -4.286 3.869 -0.370 1.00 97.44 84 MET A CA 1
ATOM 707 C C . MET A 1 84 ? -5.567 4.262 0.377 1.00 97.44 84 MET A C 1
ATOM 709 O O . MET A 1 84 ? -6.161 3.429 1.064 1.00 97.44 84 MET A O 1
ATOM 713 N N . GLN A 1 85 ? -6.013 5.511 0.233 1.00 97.50 85 GLN A N 1
ATOM 714 C CA . GLN A 1 85 ? -7.232 6.009 0.873 1.00 97.50 85 GLN A CA 1
ATOM 715 C C . GLN A 1 85 ? -8.467 5.227 0.417 1.00 97.50 85 GLN A C 1
ATOM 717 O O . GLN A 1 85 ? -9.227 4.738 1.254 1.00 97.50 85 GLN A O 1
ATOM 722 N N . ASN A 1 86 ? -8.621 5.038 -0.893 1.00 97.81 86 ASN A N 1
ATOM 723 C CA . ASN A 1 86 ? -9.723 4.286 -1.486 1.00 97.81 86 ASN A CA 1
ATOM 724 C C . ASN A 1 86 ? -9.748 2.835 -0.993 1.00 97.81 86 ASN A C 1
ATOM 726 O O . ASN A 1 86 ? -10.811 2.329 -0.631 1.00 97.81 86 ASN A O 1
ATOM 730 N N . LEU A 1 87 ? -8.582 2.184 -0.896 1.00 97.31 87 LEU A N 1
ATOM 731 C CA . LEU A 1 87 ? -8.482 0.832 -0.349 1.00 97.31 87 LEU A CA 1
ATOM 732 C C . LEU A 1 87 ? -8.907 0.777 1.126 1.00 97.31 87 LEU A C 1
ATOM 734 O O . LEU A 1 87 ? -9.676 -0.101 1.511 1.00 97.31 87 LEU A O 1
ATOM 738 N N . ILE A 1 88 ? -8.455 1.719 1.957 1.00 96.50 88 ILE A N 1
ATOM 739 C CA . ILE A 1 88 ? -8.855 1.783 3.371 1.00 96.50 88 ILE A CA 1
ATOM 740 C C . ILE A 1 88 ? -10.370 1.991 3.501 1.00 96.50 88 ILE A C 1
ATOM 742 O O . ILE A 1 88 ? -11.012 1.286 4.280 1.00 96.50 88 ILE A O 1
ATOM 746 N N . ILE A 1 89 ? -10.952 2.912 2.728 1.00 95.81 89 ILE A N 1
ATOM 747 C CA . ILE A 1 89 ? -12.396 3.188 2.739 1.00 95.81 89 ILE A CA 1
ATOM 748 C C . ILE A 1 89 ? -13.192 1.936 2.353 1.00 95.81 89 ILE A C 1
ATOM 750 O O . ILE A 1 89 ? -14.161 1.596 3.034 1.00 95.81 89 ILE A O 1
ATOM 754 N N . ASP A 1 90 ? -12.787 1.230 1.296 1.00 96.06 90 ASP A N 1
ATOM 755 C CA . ASP A 1 90 ? -13.431 -0.017 0.867 1.00 96.06 90 ASP A CA 1
ATOM 756 C C . ASP A 1 90 ? -13.383 -1.091 1.968 1.00 96.06 90 ASP A C 1
ATOM 758 O O . ASP A 1 90 ? -14.399 -1.710 2.299 1.00 96.06 90 ASP A O 1
ATOM 762 N N . LEU A 1 91 ? -12.230 -1.258 2.619 1.00 94.69 91 LEU A N 1
ATOM 763 C CA . LEU A 1 91 ? -12.071 -2.214 3.716 1.00 94.69 91 LEU A CA 1
ATOM 764 C C . LEU A 1 91 ? -12.899 -1.837 4.947 1.00 94.69 91 LEU A C 1
ATOM 766 O O . LEU A 1 91 ? -13.502 -2.714 5.565 1.00 94.69 91 LEU A O 1
ATOM 770 N N . MET A 1 92 ? -12.982 -0.549 5.285 1.00 92.81 92 MET A N 1
ATOM 771 C CA . MET A 1 92 ? -13.843 -0.066 6.366 1.00 92.81 92 MET A CA 1
ATOM 772 C C . MET A 1 92 ? -15.322 -0.339 6.072 1.00 92.81 92 MET A C 1
ATOM 774 O O . MET A 1 92 ? -16.032 -0.844 6.943 1.00 92.81 92 MET A O 1
ATOM 778 N N . LYS A 1 93 ? -15.783 -0.086 4.839 1.00 93.50 93 LYS A N 1
ATOM 779 C CA . LYS A 1 93 ? -17.159 -0.391 4.411 1.00 93.50 93 LYS A CA 1
ATOM 780 C C . LYS A 1 93 ? -17.463 -1.887 4.513 1.00 93.50 93 LYS A C 1
ATOM 782 O O . LYS A 1 93 ? -18.491 -2.267 5.070 1.00 93.50 93 LYS A O 1
ATOM 787 N N . LYS A 1 94 ? -16.552 -2.743 4.041 1.00 89.56 94 LYS A N 1
ATOM 788 C CA . LYS A 1 94 ? -16.688 -4.209 4.127 1.00 89.56 94 LYS A CA 1
ATOM 789 C C . LYS A 1 94 ? -16.733 -4.712 5.570 1.00 89.56 94 LYS A C 1
ATOM 791 O O . LYS A 1 94 ? -17.532 -5.595 5.873 1.00 89.56 94 LYS A O 1
ATOM 796 N N . GLN A 1 95 ? -15.916 -4.147 6.462 1.00 84.69 95 GLN A N 1
ATOM 797 C CA . GLN A 1 95 ? -15.965 -4.471 7.891 1.00 84.69 95 GLN A CA 1
ATOM 798 C C . GLN A 1 95 ? -17.309 -4.065 8.503 1.00 84.69 95 GLN A C 1
ATOM 800 O O . GLN A 1 95 ? -17.943 -4.893 9.148 1.00 84.69 95 GLN A O 1
ATOM 805 N N . HIS A 1 96 ? -17.784 -2.844 8.248 1.00 77.75 96 HIS A N 1
ATOM 806 C CA . HIS A 1 96 ? -19.066 -2.362 8.771 1.00 77.75 96 HIS A CA 1
ATOM 807 C C . HIS A 1 96 ? -20.250 -3.239 8.328 1.00 77.75 96 HIS A C 1
ATOM 809 O O . HIS A 1 96 ? -21.092 -3.599 9.144 1.00 77.75 96 HIS A O 1
ATOM 815 N N . ILE A 1 97 ? -20.283 -3.661 7.058 1.00 73.75 97 ILE A N 1
ATOM 816 C CA . ILE A 1 97 ? -21.310 -4.589 6.552 1.00 73.75 97 ILE A CA 1
ATOM 817 C C . ILE A 1 97 ? -21.249 -5.944 7.271 1.00 73.75 97 ILE A C 1
ATOM 819 O O . ILE A 1 97 ? -22.287 -6.549 7.511 1.00 73.75 97 ILE A O 1
ATOM 823 N N . LYS A 1 98 ? -20.052 -6.433 7.617 1.00 71.50 98 LYS A N 1
ATOM 824 C CA . LYS A 1 98 ? -19.886 -7.710 8.324 1.00 71.50 98 LYS A CA 1
ATOM 825 C C . LYS A 1 98 ? -20.386 -7.659 9.772 1.00 71.50 98 LYS A C 1
ATOM 827 O O . LYS A 1 98 ? -20.862 -8.676 10.251 1.00 71.50 98 LYS A O 1
ATOM 832 N N . TYR A 1 99 ? -20.259 -6.521 10.455 1.00 64.56 99 TYR A N 1
ATOM 833 C CA . TYR A 1 99 ? -20.720 -6.361 11.841 1.00 64.56 99 TYR A CA 1
ATOM 834 C C . TYR A 1 99 ? -22.233 -6.123 11.966 1.00 64.56 99 TYR A C 1
ATOM 836 O O . TYR A 1 99 ? -22.789 -6.399 13.021 1.00 64.56 99 TYR A O 1
ATOM 844 N N . ASN A 1 100 ? -22.891 -5.635 10.910 1.00 59.19 100 ASN A N 1
ATOM 845 C CA . ASN A 1 100 ? -24.337 -5.372 10.887 1.00 59.19 100 ASN A CA 1
ATOM 846 C C . ASN A 1 100 ? -25.156 -6.495 10.215 1.00 59.19 100 ASN A C 1
ATOM 848 O O . ASN A 1 100 ? -26.288 -6.257 9.793 1.00 59.19 100 ASN A O 1
ATOM 852 N N . LYS A 1 101 ? -24.571 -7.684 10.059 1.00 51.59 101 LYS A N 1
ATOM 853 C CA . LYS A 1 101 ? -25.237 -8.911 9.603 1.00 51.59 101 LYS A CA 1
ATOM 854 C C . LYS A 1 101 ? -25.286 -9.905 10.748 1.00 51.59 101 LYS A C 1
ATOM 856 O O . LYS A 1 101 ? -26.311 -10.608 10.831 1.00 51.59 101 LYS A O 1
#

Sequence (101 aa):
MTNNQKAKLDVLVNFLTEKKIHFFTTFKGKTPVKADIYVPKFRIMVKVSEGKEKDDIFYNNVKYHFHPLFIREIETKEFVLEKMQNLIIDLMKKQHIKYNK

Secondary structure (DSSP, 8-state):
--HHHHHHHHHHHHHHHHTT---BSS--SSSS---SEEEGGGTEEEEE---HHHHHHHHHHHTTTSEEEEE-TTS-HHHHHHHHHHHHHHHHHHHHHHHT-

Solvent-accessible surface area (backbone atoms only — not comparable to full-atom values): 5928 Å² total; per-residue (Å²): 134,54,75,68,58,51,54,39,51,50,54,47,51,50,51,34,55,78,69,70,48,70,68,37,69,64,50,81,56,97,58,96,64,83,34,51,33,35,29,68,94,74,35,32,35,30,34,71,60,79,48,70,69,61,44,50,54,53,45,73,75,34,60,89,78,31,48,76,42,76,48,54,86,90,57,52,58,65,55,54,47,50,54,51,51,53,51,51,53,53,52,50,53,55,51,53,56,62,75,77,107